Protein AF-A0A2F0AGG3-F1 (afdb_monomer_lite)

Structure (mmCIF, N/CA/C/O backbone):
data_AF-A0A2F0AGG3-F1
#
_entry.id   AF-A0A2F0AGG3-F1
#
loop_
_atom_site.group_PDB
_atom_site.id
_atom_site.type_symbol
_atom_site.label_atom_id
_atom_site.label_alt_id
_atom_site.label_comp_id
_atom_site.label_asym_id
_atom_site.label_entity_id
_atom_site.label_seq_id
_atom_site.pdbx_PDB_ins_code
_atom_site.Cartn_x
_atom_site.Cartn_y
_atom_site.Cartn_z
_atom_site.occupancy
_atom_site.B_iso_or_equiv
_atom_site.auth_seq_id
_atom_site.auth_comp_id
_atom_site.auth_asym_id
_atom_site.auth_atom_id
_atom_site.pdbx_PDB_model_num
ATOM 1 N N . MET A 1 1 ? -37.940 9.339 36.038 1.00 50.28 1 MET A N 1
ATOM 2 C CA . MET A 1 1 ? -37.024 9.332 34.874 1.00 50.28 1 MET A CA 1
ATOM 3 C C . MET A 1 1 ? -36.064 8.173 35.070 1.00 50.28 1 MET A C 1
ATOM 5 O O . MET A 1 1 ? -35.440 8.120 36.120 1.00 50.28 1 MET A O 1
ATOM 9 N N . ASN A 1 2 ? -36.030 7.207 34.152 1.00 75.31 2 ASN A N 1
ATOM 10 C CA . ASN A 1 2 ? -35.303 5.951 34.353 1.00 75.31 2 ASN A CA 1
ATOM 11 C C . ASN A 1 2 ? -33.851 6.101 33.864 1.00 75.31 2 ASN A C 1
ATOM 13 O O . ASN A 1 2 ? -33.580 6.015 32.667 1.00 75.31 2 ASN A O 1
ATOM 17 N N . LEU A 1 3 ? -32.937 6.411 34.787 1.00 82.06 3 LEU A N 1
ATOM 18 C CA . LEU A 1 3 ? -31.523 6.695 34.498 1.00 82.06 3 LEU A CA 1
ATOM 19 C C . LEU A 1 3 ? -30.804 5.509 33.835 1.00 82.06 3 LEU A C 1
ATOM 21 O O . LEU A 1 3 ? -30.007 5.713 32.919 1.00 82.06 3 LEU A O 1
ATOM 25 N N . ASP A 1 4 ? -31.156 4.280 34.215 1.00 84.31 4 ASP A N 1
ATOM 26 C CA . ASP A 1 4 ? -30.568 3.059 33.650 1.00 84.31 4 ASP A CA 1
ATOM 27 C C . ASP A 1 4 ? -30.939 2.849 32.179 1.00 84.31 4 ASP A C 1
ATOM 29 O O . ASP A 1 4 ? -30.127 2.398 31.367 1.00 84.31 4 ASP A O 1
ATOM 33 N N . GLU A 1 5 ? -32.164 3.213 31.801 1.00 83.62 5 GLU A N 1
ATOM 34 C CA . GLU A 1 5 ? -32.623 3.112 30.416 1.00 83.62 5 GLU A CA 1
ATOM 35 C C . GLU A 1 5 ? -31.937 4.159 29.526 1.00 83.62 5 GLU A C 1
ATOM 37 O O . GLU A 1 5 ? -31.621 3.889 28.364 1.00 83.62 5 GLU A O 1
ATOM 42 N N . LEU A 1 6 ? -31.652 5.337 30.091 1.00 82.75 6 LEU A N 1
ATOM 43 C CA . LEU A 1 6 ? -30.911 6.400 29.420 1.00 82.75 6 LEU A CA 1
ATOM 44 C C . LEU A 1 6 ? -29.444 6.001 29.199 1.00 82.75 6 LEU A C 1
ATOM 46 O O . LEU A 1 6 ? -28.935 6.152 28.091 1.00 82.75 6 LEU A O 1
ATOM 50 N N . SER A 1 7 ? -28.798 5.418 30.214 1.00 84.25 7 SER A N 1
ATOM 51 C CA . SER A 1 7 ? -27.426 4.903 30.115 1.00 84.25 7 SER A CA 1
ATOM 52 C C . SER A 1 7 ? -27.308 3.793 29.066 1.00 84.25 7 SER A C 1
ATOM 54 O O . SER A 1 7 ? -26.418 3.831 28.216 1.00 84.25 7 SER A O 1
ATOM 56 N N . ARG A 1 8 ? -28.263 2.851 29.033 1.00 86.88 8 ARG A N 1
ATOM 57 C CA . ARG A 1 8 ? -28.302 1.803 28.001 1.00 86.88 8 ARG A CA 1
ATOM 58 C C . ARG A 1 8 ? -28.442 2.363 26.590 1.00 86.88 8 ARG A C 1
ATOM 60 O O . ARG A 1 8 ? -27.756 1.885 25.691 1.00 86.88 8 ARG A O 1
ATOM 67 N N . LYS A 1 9 ? -29.324 3.347 26.380 1.00 86.62 9 LYS A N 1
ATOM 68 C CA . LYS A 1 9 ? -29.498 3.986 25.065 1.00 86.62 9 LYS A CA 1
ATOM 69 C C . LYS A 1 9 ? -28.237 4.737 24.644 1.00 86.62 9 LYS A C 1
ATOM 71 O O . LYS A 1 9 ? -27.833 4.602 23.495 1.00 86.62 9 LYS A O 1
ATOM 76 N N . LEU A 1 10 ? -27.593 5.450 25.569 1.00 85.31 10 LEU A N 1
ATOM 77 C CA . LEU A 1 10 ? -26.356 6.178 25.295 1.00 85.31 10 LEU A CA 1
ATOM 78 C C . LEU A 1 10 ? -25.214 5.234 24.895 1.00 85.31 10 LEU A C 1
ATOM 80 O O . LEU A 1 10 ? -24.591 5.453 23.864 1.00 85.31 10 LEU A O 1
ATOM 84 N N . ASN A 1 11 ? -25.009 4.143 25.637 1.00 85.44 11 ASN A N 1
ATOM 85 C CA . ASN A 1 11 ? -23.980 3.150 25.309 1.00 85.44 11 ASN A CA 1
ATOM 86 C C . ASN A 1 11 ? -24.236 2.489 23.950 1.00 85.44 11 ASN A C 1
ATOM 88 O O . ASN A 1 11 ? -23.313 2.281 23.175 1.00 85.44 11 ASN A O 1
ATOM 92 N N . LYS A 1 12 ? -25.502 2.216 23.617 1.00 86.94 12 LYS A N 1
ATOM 93 C CA . LYS A 1 12 ? -25.864 1.627 22.322 1.00 86.94 12 LYS A CA 1
ATOM 94 C C . LYS A 1 12 ? -25.587 2.576 21.150 1.00 86.94 12 LYS A C 1
ATOM 96 O O . LYS A 1 12 ? -25.218 2.122 20.072 1.00 86.94 12 LYS A O 1
ATOM 101 N N . VAL A 1 13 ? -25.779 3.880 21.358 1.00 82.19 13 VAL A N 1
ATOM 102 C CA . VAL A 1 13 ? -25.430 4.917 20.376 1.00 82.19 13 VAL A CA 1
ATOM 103 C C . VAL A 1 13 ? -23.912 5.051 20.254 1.00 82.19 13 VAL A C 1
ATOM 105 O O . VAL A 1 13 ? -23.417 5.107 19.134 1.00 82.19 13 VAL A O 1
ATOM 108 N N . ASP A 1 14 ? -23.179 5.032 21.369 1.00 80.69 14 ASP A N 1
ATOM 109 C CA . ASP A 1 14 ? -21.710 5.095 21.387 1.00 80.69 14 ASP A CA 1
ATOM 110 C C . ASP A 1 14 ? -21.075 3.895 20.660 1.00 80.69 14 ASP A C 1
ATOM 11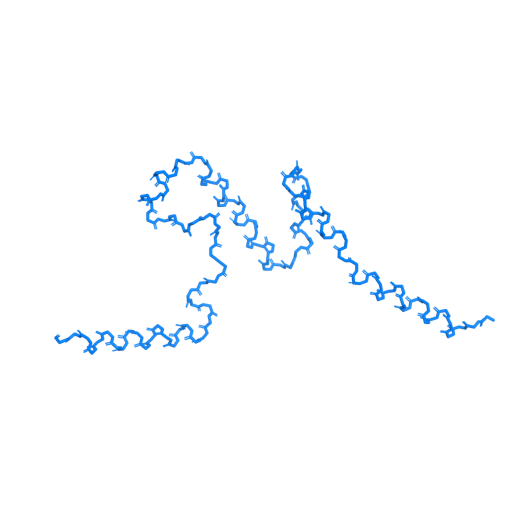2 O O . ASP A 1 14 ? -20.211 4.067 19.800 1.00 80.69 14 ASP A O 1
ATOM 116 N N . ASP A 1 15 ? -21.579 2.683 20.908 1.00 79.69 15 ASP A N 1
ATOM 117 C CA . ASP A 1 15 ? -21.146 1.465 20.212 1.00 79.69 15 ASP A CA 1
ATOM 118 C C . ASP A 1 15 ? -21.495 1.493 18.718 1.00 79.69 15 ASP A C 1
ATOM 120 O O . ASP A 1 15 ? -20.723 1.011 17.885 1.00 79.69 15 ASP A O 1
ATOM 124 N N . SER A 1 16 ? -22.645 2.068 18.353 1.00 75.44 16 SER A N 1
ATOM 125 C CA . SER A 1 16 ? -23.026 2.238 16.949 1.00 75.44 16 SER A CA 1
ATOM 126 C C . SER A 1 16 ? -22.124 3.245 16.238 1.00 75.44 16 SER A C 1
ATOM 128 O O . SER A 1 16 ? -21.766 3.011 15.089 1.00 75.44 16 SER A O 1
ATOM 130 N N . LEU A 1 17 ? -21.741 4.337 16.908 1.00 71.62 17 LEU A N 1
ATOM 131 C CA . LEU A 1 17 ? -20.860 5.361 16.345 1.00 71.62 17 LEU A CA 1
ATOM 132 C C . LEU A 1 17 ? -19.430 4.843 16.171 1.00 71.62 17 LEU A C 1
ATOM 134 O O . LEU A 1 17 ? -18.815 5.064 15.134 1.00 71.62 17 LEU A O 1
ATOM 138 N N . LYS A 1 18 ? -18.905 4.117 17.164 1.00 70.69 18 LYS A N 1
ATOM 139 C CA . LYS A 1 18 ? -17.553 3.535 17.110 1.00 70.69 18 LYS A CA 1
ATOM 140 C C . LYS A 1 18 ? -17.383 2.514 15.989 1.00 70.69 18 LYS A C 1
ATOM 142 O O . LYS A 1 18 ? -16.275 2.337 15.492 1.00 70.69 18 LYS A O 1
ATOM 147 N N . ASN A 1 19 ? -18.461 1.834 15.607 1.00 68.44 19 ASN A N 1
ATOM 148 C CA . ASN A 1 19 ? -18.441 0.835 14.543 1.00 68.44 19 ASN A CA 1
ATOM 149 C C . ASN A 1 19 ? -18.827 1.396 13.167 1.00 68.44 19 ASN A C 1
ATOM 151 O O . ASN A 1 19 ? -18.779 0.655 12.181 1.00 68.44 19 ASN A O 1
ATOM 155 N N . ASP A 1 20 ? -19.202 2.674 13.074 1.00 69.38 20 ASP A N 1
ATOM 156 C CA . ASP A 1 20 ? -19.619 3.265 11.811 1.00 69.38 20 ASP A CA 1
ATOM 157 C C . ASP A 1 20 ? -18.409 3.611 10.930 1.00 69.38 20 ASP A C 1
ATOM 159 O O . ASP A 1 20 ? -17.792 4.669 11.032 1.00 69.38 20 ASP A O 1
ATOM 163 N N . LYS A 1 21 ? -18.075 2.686 10.026 1.00 72.81 21 LYS A N 1
ATOM 164 C CA . LYS A 1 21 ? -17.037 2.860 8.996 1.00 72.81 21 LYS A CA 1
ATOM 165 C C . LYS A 1 21 ? -17.559 3.516 7.715 1.00 72.81 21 LYS A C 1
ATOM 167 O O . LYS A 1 21 ? -16.857 3.525 6.703 1.00 72.81 21 LYS A O 1
ATOM 172 N N . SER A 1 22 ? -18.795 4.019 7.712 1.00 73.19 22 SER A N 1
ATOM 173 C CA . SER A 1 22 ? -19.402 4.635 6.527 1.00 73.19 22 SER A CA 1
ATOM 174 C C . SER A 1 22 ? -18.571 5.820 6.028 1.00 73.19 22 SER A C 1
ATOM 176 O O . SER A 1 22 ? -18.297 5.932 4.834 1.00 73.19 22 SER A O 1
ATOM 178 N N . TYR A 1 23 ? -18.061 6.639 6.952 1.00 71.56 23 TYR A N 1
ATOM 179 C CA . TYR A 1 23 ? -17.213 7.785 6.628 1.00 71.56 23 TYR A CA 1
ATOM 180 C C . TYR A 1 23 ? -15.881 7.378 5.977 1.00 71.56 23 TYR A C 1
ATOM 182 O O . TYR A 1 23 ? -15.510 7.925 4.941 1.00 71.56 23 TYR A O 1
ATOM 190 N N . GLU A 1 24 ? -15.197 6.366 6.520 1.00 73.94 24 GLU A N 1
ATOM 191 C CA . GLU A 1 24 ? -13.933 5.861 5.963 1.00 73.94 24 GLU A CA 1
ATOM 192 C C . GLU A 1 24 ? -14.113 5.332 4.533 1.00 73.94 24 GLU A C 1
ATOM 194 O O . GLU A 1 24 ? -13.315 5.654 3.655 1.00 73.94 24 GLU A O 1
ATOM 199 N N . LYS A 1 25 ? -15.204 4.598 4.269 1.00 76.06 25 LYS A N 1
ATOM 200 C CA . LYS A 1 25 ? -15.536 4.109 2.920 1.00 76.06 25 LYS A CA 1
ATOM 201 C C . LYS A 1 25 ? -15.822 5.235 1.935 1.00 76.06 25 LYS A C 1
ATOM 203 O O . LYS A 1 25 ? -15.462 5.137 0.764 1.00 76.06 25 LYS A O 1
ATOM 208 N N . ILE A 1 26 ? -16.509 6.287 2.372 1.00 74.62 26 ILE A N 1
ATOM 209 C CA . ILE A 1 26 ? -16.801 7.437 1.511 1.00 74.62 26 ILE A CA 1
ATOM 210 C C . ILE A 1 26 ? -15.494 8.129 1.125 1.00 74.62 26 ILE A C 1
ATOM 212 O O . ILE A 1 26 ? -15.259 8.376 -0.057 1.00 74.62 26 ILE A O 1
ATOM 216 N N . ILE A 1 27 ? -14.612 8.370 2.096 1.00 78.38 27 ILE A N 1
ATOM 217 C CA . ILE A 1 27 ? -13.314 8.991 1.832 1.00 78.38 27 ILE A CA 1
ATOM 218 C C . ILE A 1 27 ? -12.437 8.106 0.934 1.00 78.38 27 ILE A C 1
ATOM 220 O O . ILE A 1 27 ? -11.789 8.615 0.021 1.00 78.38 27 ILE A O 1
ATOM 224 N N . GLU A 1 28 ? -12.444 6.787 1.137 1.00 77.06 28 GLU A N 1
ATOM 225 C CA . GLU A 1 28 ? -11.687 5.846 0.307 1.00 77.06 28 GLU A CA 1
ATOM 226 C C . GLU A 1 28 ? -12.089 5.909 -1.171 1.00 77.06 28 GLU A C 1
ATOM 228 O O . GLU A 1 28 ? -11.214 5.915 -2.033 1.00 77.06 28 GLU A O 1
ATOM 233 N N . ASN A 1 29 ? -13.386 6.014 -1.466 1.00 76.94 29 ASN A N 1
ATOM 234 C CA . ASN A 1 29 ? -13.876 6.134 -2.841 1.00 76.94 29 ASN A CA 1
ATOM 235 C C . ASN A 1 29 ? -13.611 7.521 -3.443 1.00 76.94 29 ASN A C 1
ATOM 237 O O . ASN A 1 29 ? -13.420 7.656 -4.647 1.00 76.94 29 ASN A O 1
ATOM 241 N N . LEU A 1 30 ? -13.604 8.568 -2.616 1.00 76.88 30 LEU A N 1
ATOM 242 C CA . LEU A 1 30 ? -13.462 9.950 -3.076 1.00 76.88 30 LEU A CA 1
ATOM 243 C C . LEU A 1 30 ? -12.002 10.411 -3.219 1.00 76.88 30 LEU A C 1
ATOM 245 O O . LEU A 1 30 ? -11.746 11.408 -3.898 1.00 76.88 30 LEU A O 1
ATOM 249 N N . LYS A 1 31 ? -11.035 9.688 -2.636 1.00 77.44 31 LYS A N 1
ATOM 250 C CA . LYS A 1 31 ? -9.600 10.042 -2.674 1.00 77.44 31 LYS A CA 1
ATOM 251 C C . LYS A 1 31 ? -9.022 10.136 -4.092 1.00 77.44 31 LYS A C 1
ATOM 253 O O . LYS A 1 31 ? -8.017 10.814 -4.296 1.00 77.44 31 LYS A O 1
ATOM 258 N N . GLU A 1 32 ? -9.615 9.437 -5.057 1.00 72.38 32 GLU A N 1
ATOM 259 C CA . GLU A 1 32 ? -9.161 9.431 -6.454 1.00 72.38 32 GLU A CA 1
ATOM 260 C C . GLU A 1 32 ? -9.682 10.637 -7.246 1.00 72.38 32 GLU A C 1
ATOM 262 O O . GLU A 1 32 ? -9.052 11.047 -8.218 1.00 72.38 32 GLU A O 1
ATOM 267 N N . TYR A 1 33 ? -10.779 11.251 -6.793 1.00 75.12 33 TYR A N 1
ATOM 268 C CA . TYR A 1 33 ? -11.461 12.333 -7.505 1.00 75.12 33 TYR A CA 1
ATOM 269 C C . TYR A 1 33 ? -11.053 13.734 -7.031 1.00 75.12 33 TYR A C 1
ATOM 271 O O . TYR A 1 33 ? -11.028 14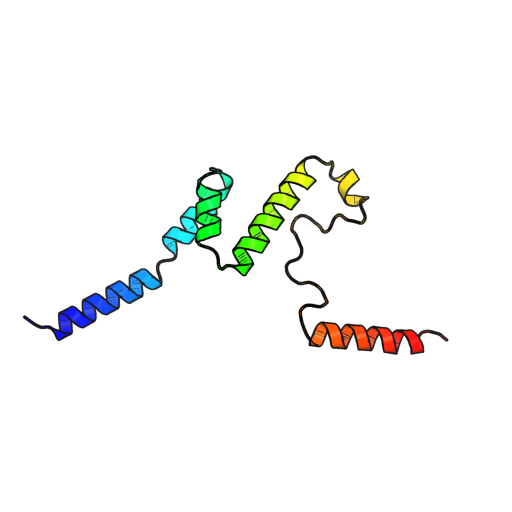.656 -7.845 1.00 75.12 33 TYR A O 1
ATOM 279 N N . ASP A 1 34 ? -10.716 13.915 -5.745 1.00 75.88 34 ASP A N 1
ATOM 280 C CA . ASP A 1 34 ? -10.328 15.223 -5.194 1.00 75.88 34 ASP A CA 1
ATOM 281 C C . ASP A 1 34 ? -9.004 15.159 -4.391 1.00 75.88 34 ASP A C 1
ATOM 283 O O . ASP A 1 34 ? -8.920 14.471 -3.365 1.00 75.88 34 ASP A O 1
ATOM 287 N N . PRO A 1 35 ? -7.966 15.930 -4.784 1.00 71.50 35 PRO A N 1
ATOM 288 C CA . PRO A 1 35 ? -6.710 16.048 -4.040 1.00 71.50 35 PRO A CA 1
ATOM 289 C C . PRO A 1 35 ? -6.867 16.493 -2.578 1.00 71.50 35 PRO A C 1
ATOM 291 O O . PRO A 1 35 ? -6.012 16.179 -1.749 1.00 71.50 35 PRO A O 1
ATOM 294 N N . ARG A 1 36 ? -7.929 17.234 -2.243 1.00 75.25 36 ARG A N 1
ATOM 295 C CA . ARG A 1 36 ? -8.210 17.706 -0.876 1.00 75.25 36 ARG A CA 1
ATOM 296 C C . ARG A 1 36 ? -8.626 16.552 0.030 1.00 75.25 36 ARG A C 1
ATOM 298 O O . ARG A 1 36 ? -8.197 16.491 1.180 1.00 75.25 36 ARG A O 1
ATOM 305 N N . ILE A 1 37 ? -9.367 15.597 -0.527 1.00 79.00 37 ILE A N 1
ATOM 306 C CA . ILE A 1 37 ? -9.865 14.413 0.176 1.00 79.00 37 ILE A CA 1
ATOM 307 C C . ILE A 1 37 ? -8.733 13.412 0.438 1.00 79.00 37 ILE A C 1
ATOM 309 O O . ILE A 1 37 ? -8.759 12.717 1.451 1.00 79.00 37 ILE A O 1
ATOM 313 N N . LYS A 1 38 ? -7.667 13.398 -0.378 1.00 77.44 38 LYS A N 1
ATOM 314 C CA . LYS A 1 38 ? -6.474 12.575 -0.097 1.00 77.44 38 LYS A CA 1
ATOM 315 C C . LYS A 1 38 ? -5.849 12.873 1.265 1.00 77.44 38 LYS A C 1
ATOM 317 O O . LYS A 1 38 ? -5.435 11.951 1.960 1.00 77.44 38 LYS A O 1
ATOM 322 N N . ASN A 1 39 ? -5.789 14.141 1.670 1.00 78.81 39 ASN A N 1
ATOM 323 C CA . ASN A 1 39 ? -5.236 14.491 2.978 1.00 78.81 39 ASN A CA 1
ATOM 324 C C . ASN A 1 39 ? -6.133 14.018 4.126 1.00 78.81 39 ASN A C 1
ATOM 326 O O . ASN A 1 39 ? -5.622 13.541 5.138 1.00 78.81 39 ASN A O 1
ATOM 330 N N . GLU A 1 40 ? -7.452 14.100 3.962 1.00 80.31 40 GLU A N 1
ATOM 331 C CA . GLU A 1 40 ? -8.405 13.563 4.937 1.00 80.31 40 GLU A CA 1
ATOM 332 C C . GLU A 1 40 ? -8.333 12.035 5.017 1.00 80.31 40 GLU A C 1
ATOM 334 O O . GLU A 1 40 ? -8.289 11.488 6.118 1.00 80.31 40 GLU A O 1
ATOM 339 N N . TYR A 1 41 ? -8.186 11.359 3.876 1.00 81.06 41 TYR A N 1
ATOM 340 C CA . TYR A 1 41 ? -7.951 9.917 3.793 1.00 81.06 41 TYR A CA 1
ATOM 341 C C . TYR A 1 41 ? -6.671 9.499 4.525 1.00 81.06 41 TYR A C 1
ATOM 343 O O . TYR A 1 41 ? -6.660 8.564 5.320 1.00 81.06 41 TYR A O 1
ATOM 351 N N . TYR A 1 42 ? -5.570 10.223 4.324 1.00 80.38 42 TYR A N 1
ATOM 352 C CA . TYR A 1 42 ? -4.339 9.962 5.067 1.00 80.38 42 TYR A CA 1
ATOM 353 C C . TYR A 1 42 ? -4.537 10.129 6.571 1.00 80.38 42 TYR A C 1
ATOM 355 O O . TYR A 1 42 ? -3.994 9.351 7.354 1.00 80.38 42 TYR A O 1
ATOM 363 N N . ASN A 1 43 ? -5.325 11.119 6.983 1.00 81.88 43 ASN A N 1
ATOM 364 C CA . ASN A 1 43 ? -5.584 11.382 8.390 1.00 81.88 43 ASN A CA 1
ATOM 365 C C . ASN A 1 43 ? -6.486 10.332 9.051 1.00 81.88 43 ASN A C 1
ATOM 367 O O . ASN A 1 43 ? -6.315 10.105 10.250 1.00 81.88 43 ASN A O 1
ATOM 371 N N . SER A 1 44 ? -7.373 9.667 8.302 1.00 81.88 44 SER A N 1
ATOM 372 C CA . SER A 1 44 ? -8.186 8.556 8.819 1.00 81.88 44 SER A CA 1
ATOM 373 C C . SER A 1 44 ? -7.391 7.257 8.990 1.00 81.88 44 SER A C 1
ATOM 375 O O . SER A 1 44 ? -7.778 6.392 9.770 1.00 81.88 44 SER A O 1
ATOM 377 N N . LEU A 1 45 ? -6.256 7.108 8.301 1.00 81.94 45 LEU A N 1
ATOM 378 C CA . LEU A 1 45 ? -5.414 5.915 8.391 1.00 81.94 45 LEU A CA 1
ATOM 379 C C . LEU A 1 45 ? -4.528 5.898 9.647 1.00 81.94 45 LEU A C 1
ATOM 381 O O . LEU A 1 45 ? -4.078 6.937 10.156 1.00 81.94 45 LEU A O 1
ATOM 385 N N . LYS A 1 46 ? -4.201 4.674 10.090 1.00 85.19 46 LYS A N 1
ATOM 386 C CA . LYS A 1 46 ? -3.172 4.410 11.110 1.00 85.19 46 LYS A CA 1
ATOM 387 C C . LYS A 1 46 ? -1.824 5.020 10.688 1.00 85.19 46 LYS A C 1
ATOM 389 O O . LYS A 1 46 ? -1.557 5.082 9.491 1.00 85.19 46 LYS A O 1
ATOM 394 N N . PRO A 1 47 ? -0.948 5.415 11.632 1.00 82.38 47 PRO A N 1
ATOM 395 C CA . PRO A 1 47 ? 0.315 6.084 11.307 1.00 82.38 47 PRO A CA 1
ATOM 396 C C . PRO A 1 47 ? 1.193 5.334 10.293 1.00 82.38 47 PRO A C 1
ATOM 398 O O . PRO A 1 47 ? 1.638 5.939 9.324 1.00 82.38 47 PRO A O 1
ATOM 401 N N . SER A 1 48 ? 1.375 4.020 10.459 1.00 81.25 48 SER A N 1
ATOM 402 C CA . SER A 1 48 ? 2.171 3.198 9.534 1.00 81.25 48 SER A CA 1
ATOM 403 C C . SER A 1 48 ? 1.556 3.123 8.133 1.00 81.25 48 SER A C 1
ATOM 405 O O . SER A 1 48 ? 2.236 3.326 7.132 1.00 81.25 48 SER A O 1
ATOM 407 N N . GLU A 1 49 ? 0.245 2.891 8.064 1.00 82.56 49 GLU A N 1
ATOM 408 C CA . GLU A 1 49 ? -0.495 2.788 6.803 1.00 82.56 49 GLU A CA 1
ATOM 409 C C . GLU A 1 49 ? -0.522 4.127 6.057 1.00 82.56 49 GLU A C 1
ATOM 411 O O . GLU A 1 49 ? -0.394 4.183 4.837 1.00 82.56 49 GLU A O 1
ATOM 416 N N . ARG A 1 50 ? -0.623 5.231 6.801 1.00 85.38 50 ARG A N 1
ATOM 417 C CA . ARG A 1 50 ? -0.554 6.594 6.272 1.00 85.38 50 ARG A CA 1
ATOM 418 C C . ARG A 1 50 ? 0.780 6.870 5.590 1.00 85.38 50 ARG A C 1
ATOM 420 O O . ARG A 1 50 ? 0.795 7.447 4.504 1.00 85.38 50 ARG A O 1
ATOM 427 N N . GLU A 1 51 ? 1.889 6.522 6.236 1.00 85.12 51 GLU A N 1
ATOM 428 C CA . GLU A 1 51 ? 3.224 6.732 5.671 1.00 85.12 51 GLU A CA 1
ATOM 429 C C . GLU A 1 51 ? 3.453 5.870 4.435 1.00 85.12 51 GLU A C 1
ATOM 431 O O . GLU A 1 51 ? 3.892 6.396 3.408 1.00 85.12 51 GLU A O 1
ATOM 436 N N . TYR A 1 52 ? 3.077 4.588 4.500 1.00 87.12 52 TYR A N 1
ATOM 437 C CA . TYR A 1 52 ? 3.122 3.695 3.346 1.00 87.12 52 TYR A CA 1
ATOM 438 C C . TYR A 1 52 ? 2.345 4.287 2.169 1.00 87.12 52 TYR A C 1
ATOM 440 O O . TYR A 1 52 ? 2.886 4.433 1.074 1.00 87.12 52 TYR A O 1
ATOM 448 N N . GLN A 1 53 ? 1.098 4.699 2.400 1.00 87.38 53 GLN A N 1
ATOM 449 C CA . GLN A 1 53 ? 0.239 5.156 1.320 1.00 87.38 53 GLN A CA 1
ATOM 450 C C . GLN A 1 53 ? 0.738 6.457 0.684 1.00 87.38 53 GLN A C 1
ATOM 452 O O . GLN A 1 53 ? 0.694 6.592 -0.535 1.00 87.38 53 GLN A O 1
ATOM 457 N N . LYS A 1 54 ? 1.284 7.388 1.477 1.00 87.62 54 LYS A N 1
ATOM 458 C CA . LYS A 1 54 ? 1.923 8.603 0.945 1.00 87.62 54 LYS A CA 1
ATOM 459 C C . LYS A 1 54 ? 3.098 8.272 0.026 1.00 87.62 54 LYS A C 1
ATOM 461 O O . LYS A 1 54 ? 3.189 8.825 -1.066 1.00 87.62 54 LYS A O 1
ATOM 466 N N . ARG A 1 55 ? 3.977 7.366 0.464 1.00 86.69 55 ARG A N 1
ATOM 467 C CA . ARG A 1 55 ? 5.151 6.928 -0.307 1.00 86.69 55 ARG A CA 1
ATOM 468 C C . ARG A 1 55 ? 4.746 6.164 -1.565 1.00 86.69 55 ARG A C 1
ATOM 470 O O . ARG A 1 55 ? 5.367 6.344 -2.606 1.00 86.69 55 ARG A O 1
ATOM 477 N N . ASN A 1 56 ? 3.698 5.349 -1.484 1.00 89.00 56 ASN A N 1
ATOM 478 C CA . ASN A 1 56 ? 3.175 4.591 -2.617 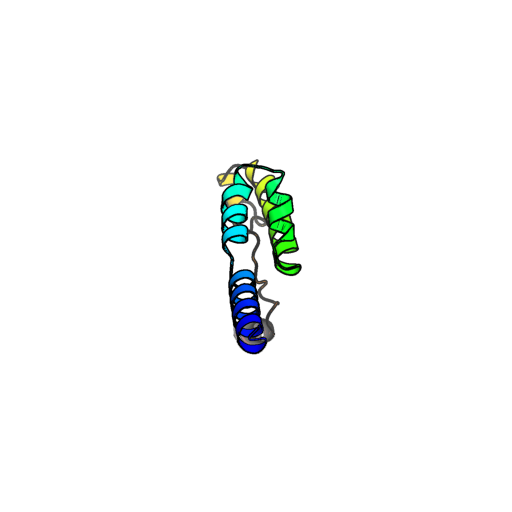1.00 89.00 56 ASN A CA 1
ATOM 479 C C . ASN A 1 56 ? 2.555 5.511 -3.677 1.00 89.00 56 ASN A C 1
ATOM 481 O O . ASN A 1 56 ? 2.829 5.361 -4.863 1.00 89.00 56 ASN A O 1
ATOM 485 N N . ASP A 1 57 ? 1.773 6.506 -3.260 1.00 88.06 57 ASP A N 1
ATOM 486 C CA . ASP A 1 57 ? 1.200 7.507 -4.164 1.00 88.06 57 ASP A CA 1
ATOM 487 C C . ASP A 1 57 ? 2.291 8.361 -4.841 1.00 88.06 57 ASP A C 1
ATOM 489 O O . ASP A 1 57 ? 2.181 8.691 -6.024 1.00 88.06 57 ASP A O 1
ATOM 493 N N . GLU A 1 58 ? 3.359 8.704 -4.113 1.00 88.31 58 GLU A N 1
ATOM 494 C CA . GLU A 1 58 ? 4.531 9.395 -4.665 1.00 88.31 58 GLU A CA 1
ATOM 495 C C . GLU A 1 58 ? 5.270 8.524 -5.689 1.00 88.31 58 GLU A C 1
ATOM 497 O O . GLU A 1 58 ? 5.554 8.981 -6.795 1.00 88.31 58 GLU A O 1
ATOM 502 N N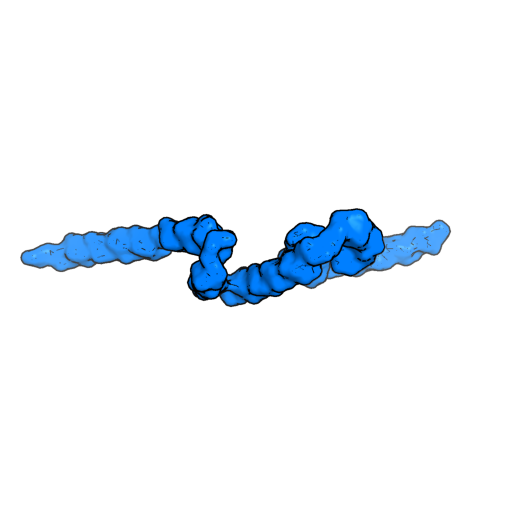 . TYR A 1 59 ? 5.505 7.253 -5.361 1.00 88.19 59 TYR A N 1
ATOM 503 C CA . TYR A 1 59 ? 6.099 6.279 -6.273 1.00 88.19 59 TYR A CA 1
ATOM 504 C C . TYR A 1 59 ? 5.289 6.134 -7.567 1.00 88.19 59 TYR A C 1
ATOM 506 O O . TYR A 1 59 ? 5.846 6.262 -8.656 1.00 88.19 59 TYR A O 1
ATOM 514 N N . LYS A 1 60 ? 3.968 5.947 -7.459 1.00 87.75 60 LYS A N 1
ATOM 515 C CA . LYS A 1 60 ? 3.078 5.835 -8.622 1.00 87.75 60 LYS A CA 1
ATOM 516 C C . LYS A 1 60 ? 3.166 7.067 -9.520 1.00 87.75 60 LYS A C 1
ATOM 518 O O . LYS A 1 60 ? 3.315 6.912 -10.725 1.00 87.75 60 LYS A O 1
ATOM 523 N N . ARG A 1 61 ? 3.173 8.276 -8.944 1.00 87.81 61 ARG A N 1
ATOM 524 C CA . ARG A 1 61 ? 3.354 9.526 -9.707 1.00 87.81 61 ARG A CA 1
ATOM 525 C C . ARG A 1 61 ? 4.683 9.598 -10.451 1.00 87.81 61 ARG A C 1
ATOM 527 O O . ARG A 1 61 ? 4.726 10.129 -11.555 1.00 87.81 61 ARG A O 1
ATOM 534 N N . LEU A 1 62 ? 5.767 9.119 -9.843 1.00 85.81 62 LEU A N 1
ATOM 535 C CA . LEU A 1 62 ? 7.082 9.110 -10.487 1.00 85.81 62 LEU A CA 1
ATOM 536 C C . LEU A 1 62 ? 7.112 8.134 -11.665 1.00 85.81 62 LEU A C 1
ATOM 538 O O . LEU A 1 62 ? 7.681 8.444 -12.706 1.00 85.81 62 LEU A O 1
ATOM 542 N N . VAL A 1 63 ? 6.486 6.970 -11.501 1.00 86.81 63 VAL A N 1
ATOM 543 C CA . VAL A 1 63 ? 6.487 5.884 -12.485 1.00 86.81 63 VAL A CA 1
ATOM 544 C C . VAL A 1 63 ? 5.517 6.132 -13.646 1.00 86.81 63 VAL A C 1
ATOM 546 O O . VAL A 1 63 ? 5.806 5.729 -14.768 1.00 86.81 63 VAL A O 1
ATOM 549 N N . GLU A 1 64 ? 4.407 6.837 -13.409 1.00 86.75 64 GLU A N 1
ATOM 550 C CA . GLU A 1 64 ? 3.355 7.127 -14.400 1.00 86.75 64 GLU A CA 1
ATOM 551 C C . GLU A 1 64 ? 3.873 7.847 -15.661 1.00 86.75 64 GLU A C 1
ATOM 553 O O . GLU A 1 64 ? 3.301 7.708 -16.739 1.00 86.75 64 GLU A O 1
ATOM 558 N N . GLY A 1 65 ? 4.984 8.582 -15.552 1.00 85.88 65 GLY A N 1
ATOM 559 C CA . GLY A 1 65 ? 5.613 9.270 -16.684 1.00 85.88 65 GLY A CA 1
ATOM 560 C C . GLY A 1 65 ? 6.415 8.371 -17.635 1.00 85.88 65 GLY A C 1
ATOM 561 O O . GLY A 1 65 ? 6.866 8.851 -18.676 1.00 85.88 65 GLY A O 1
ATOM 562 N N . PHE A 1 66 ? 6.623 7.097 -17.300 1.00 86.56 66 PHE A N 1
ATOM 563 C CA . PHE A 1 66 ? 7.453 6.178 -18.077 1.00 86.56 66 PHE A CA 1
ATOM 564 C C . PHE A 1 66 ? 6.614 5.165 -18.859 1.00 86.56 66 PHE A C 1
ATOM 566 O O . PHE A 1 66 ? 5.513 4.787 -18.465 1.00 86.56 66 PHE A O 1
ATOM 573 N N . SER A 1 67 ? 7.141 4.702 -19.995 1.00 87.81 67 SER A N 1
ATOM 574 C CA . SER A 1 67 ? 6.487 3.648 -20.772 1.00 87.81 67 SER A CA 1
ATOM 575 C C . SER A 1 67 ? 6.623 2.294 -20.077 1.00 87.81 67 SER A C 1
ATOM 577 O O . SER A 1 67 ? 7.648 2.010 -19.458 1.00 87.81 67 SER A O 1
ATOM 579 N N . GLN A 1 68 ? 5.626 1.421 -20.246 1.00 84.62 68 GLN A N 1
ATOM 580 C CA . GLN A 1 68 ? 5.660 0.070 -19.673 1.00 84.62 68 GLN A CA 1
ATOM 581 C C . GLN A 1 68 ? 6.924 -0.697 -20.082 1.00 84.62 68 GLN A C 1
ATOM 583 O O . GLN A 1 68 ? 7.583 -1.288 -19.239 1.00 84.62 68 GLN A O 1
ATOM 588 N N . ALA A 1 69 ? 7.321 -0.596 -21.354 1.00 85.12 69 ALA A N 1
ATOM 589 C CA . ALA A 1 69 ? 8.536 -1.236 -21.844 1.00 85.12 69 ALA A CA 1
ATOM 590 C C . ALA A 1 69 ? 9.790 -0.764 -21.089 1.00 85.12 69 ALA A C 1
ATOM 592 O O . ALA A 1 69 ? 10.652 -1.575 -20.783 1.00 85.12 69 ALA A O 1
ATOM 593 N N . TYR A 1 70 ? 9.896 0.529 -20.759 1.00 85.69 70 TYR A N 1
ATOM 594 C CA . TYR A 1 70 ? 11.019 1.036 -19.966 1.00 85.69 70 TYR A CA 1
ATOM 595 C C . TYR A 1 70 ? 10.998 0.485 -18.537 1.00 85.69 70 TYR A C 1
ATOM 597 O O . TYR A 1 70 ? 12.043 0.108 -18.014 1.00 85.69 70 TYR A O 1
ATOM 605 N N . LEU A 1 71 ? 9.814 0.406 -17.925 1.00 86.56 71 LEU A N 1
ATOM 606 C CA . LEU A 1 71 ? 9.646 -0.138 -16.579 1.00 86.56 71 LEU A CA 1
ATOM 607 C C . LEU A 1 71 ? 10.016 -1.621 -16.508 1.00 86.56 71 LEU A C 1
ATOM 609 O O . LEU A 1 71 ? 10.699 -2.017 -15.571 1.00 86.56 71 LEU A O 1
ATOM 613 N N . ASP A 1 72 ? 9.659 -2.407 -17.525 1.00 82.94 72 ASP A N 1
ATOM 614 C CA . ASP A 1 72 ? 9.975 -3.839 -17.594 1.00 82.94 72 ASP A CA 1
ATOM 615 C C . ASP A 1 72 ? 11.490 -4.109 -17.710 1.00 82.94 72 ASP A C 1
ATOM 617 O O . ASP A 1 72 ? 11.973 -5.144 -17.253 1.00 82.94 72 ASP A O 1
ATOM 621 N N . PHE A 1 73 ? 12.257 -3.178 -18.293 1.00 84.81 73 PHE A N 1
ATOM 622 C CA . PHE A 1 73 ? 13.723 -3.263 -18.372 1.00 84.81 73 PHE A CA 1
ATOM 623 C C . PHE A 1 73 ? 14.445 -2.639 -17.171 1.00 84.81 73 PHE A C 1
ATOM 625 O O . PHE A 1 73 ? 15.665 -2.768 -17.052 1.00 84.81 73 PHE A O 1
ATOM 632 N N . CYS A 1 74 ? 13.734 -1.937 -16.291 1.00 83.62 74 CYS A N 1
ATOM 633 C CA . CYS A 1 74 ? 14.340 -1.208 -15.190 1.00 83.62 74 CYS A CA 1
ATOM 634 C C . CYS A 1 74 ? 14.486 -2.124 -13.967 1.00 83.62 74 CYS A C 1
ATOM 636 O O . CYS A 1 74 ? 13.498 -2.488 -13.337 1.00 83.62 74 CYS A O 1
ATOM 638 N N . GLU A 1 75 ? 15.721 -2.435 -13.565 1.00 79.00 75 GLU A N 1
ATOM 639 C CA . GLU A 1 75 ? 16.008 -3.312 -12.410 1.00 79.00 75 GLU A CA 1
ATOM 640 C C . GLU A 1 75 ? 15.408 -2.805 -11.086 1.00 79.00 75 GLU A C 1
ATOM 642 O O . GLU A 1 75 ? 15.231 -3.565 -10.138 1.00 79.00 75 GLU A O 1
ATOM 647 N N . TRP A 1 76 ? 15.128 -1.503 -11.000 1.00 78.25 76 TRP A N 1
ATOM 648 C CA . TRP A 1 76 ? 14.633 -0.847 -9.787 1.00 78.25 76 TRP A CA 1
ATOM 649 C C . TRP A 1 76 ? 13.104 -0.706 -9.776 1.00 78.25 76 TRP A C 1
ATOM 651 O O . TRP A 1 76 ? 12.538 -0.167 -8.823 1.00 78.25 76 TRP A O 1
ATOM 661 N N . TYR A 1 77 ? 12.422 -1.163 -10.831 1.00 84.06 77 TYR A N 1
ATOM 662 C CA . TYR A 1 77 ? 10.969 -1.210 -10.869 1.00 84.06 77 TYR A CA 1
ATOM 663 C C . TYR A 1 77 ? 10.472 -2.399 -10.040 1.00 84.06 77 TYR A C 1
ATOM 665 O O . TYR A 1 77 ? 10.732 -3.557 -10.350 1.00 84.06 77 TYR A O 1
ATOM 673 N N . VAL A 1 78 ? 9.752 -2.101 -8.959 1.00 80.06 78 VAL A N 1
ATOM 674 C CA . VAL A 1 78 ? 9.262 -3.098 -7.992 1.00 80.06 78 VAL A CA 1
ATOM 675 C C . VAL A 1 78 ? 7.810 -3.519 -8.234 1.00 80.06 78 VAL A C 1
ATOM 677 O O . VAL A 1 78 ? 7.267 -4.309 -7.462 1.00 80.06 78 VAL A O 1
ATOM 680 N N . GLY A 1 79 ? 7.191 -3.027 -9.312 1.00 83.94 79 GLY A N 1
ATOM 681 C CA . GLY A 1 79 ? 5.808 -3.313 -9.682 1.00 83.94 79 GLY A CA 1
ATOM 682 C C . GLY A 1 79 ? 4.874 -2.106 -9.534 1.00 83.94 79 GLY A C 1
ATOM 683 O O . GLY A 1 79 ? 5.322 -0.982 -9.326 1.00 83.94 79 GLY A O 1
ATOM 684 N N . PRO A 1 80 ? 3.553 -2.305 -9.669 1.00 82.88 80 PRO A N 1
ATOM 685 C CA . PRO A 1 80 ? 2.575 -1.215 -9.649 1.00 82.88 80 PRO A CA 1
ATOM 686 C C . PRO A 1 80 ? 2.389 -0.569 -8.267 1.00 82.88 80 PRO A C 1
ATOM 688 O O . PRO A 1 80 ? 1.919 0.566 -8.184 1.00 82.88 80 PRO A O 1
ATOM 691 N N . GLU A 1 81 ? 2.750 -1.260 -7.185 1.00 84.31 81 GLU A N 1
ATOM 692 C CA . GLU A 1 81 ? 2.708 -0.735 -5.818 1.00 84.31 81 GLU A CA 1
ATOM 693 C C . GLU A 1 81 ? 4.005 -1.061 -5.079 1.00 84.31 81 GLU A C 1
ATOM 695 O O . GLU A 1 81 ? 4.624 -2.098 -5.322 1.00 84.31 81 GLU A O 1
ATOM 700 N N . LEU A 1 82 ? 4.400 -0.193 -4.142 1.00 84.12 82 LEU A N 1
ATOM 701 C CA . LEU A 1 82 ? 5.512 -0.479 -3.239 1.00 84.12 82 LEU A CA 1
ATOM 702 C C . LEU A 1 82 ? 5.209 -1.735 -2.418 1.00 84.12 82 LEU A C 1
ATOM 704 O O . LEU A 1 82 ? 4.117 -1.886 -1.866 1.00 84.12 82 LEU A O 1
ATOM 708 N N . GLN A 1 83 ? 6.194 -2.618 -2.294 1.00 80.06 83 GLN A N 1
ATOM 709 C CA . GLN A 1 83 ? 6.058 -3.832 -1.495 1.00 80.06 83 GLN A CA 1
ATOM 710 C C . GLN A 1 83 ? 5.817 -3.469 -0.021 1.00 80.06 83 GLN A C 1
ATOM 712 O O . GLN A 1 83 ? 6.525 -2.639 0.546 1.00 80.06 83 GLN A O 1
ATOM 717 N N . ARG A 1 84 ? 4.771 -4.056 0.575 1.00 72.25 84 ARG A N 1
ATOM 718 C CA . ARG A 1 84 ? 4.370 -3.820 1.976 1.00 72.25 84 ARG A CA 1
ATOM 719 C C . ARG A 1 84 ? 5.195 -4.623 2.971 1.00 72.25 84 ARG A C 1
ATOM 721 O O . ARG A 1 84 ? 5.393 -4.173 4.091 1.00 72.25 84 ARG A O 1
ATOM 728 N N . GLU A 1 85 ? 5.630 -5.805 2.554 1.00 66.00 85 GLU A N 1
ATOM 729 C CA . GLU A 1 85 ? 6.442 -6.710 3.352 1.00 66.00 85 GLU A CA 1
ATOM 730 C C . GLU A 1 85 ? 7.794 -6.844 2.674 1.00 66.00 85 GLU A C 1
ATOM 732 O O . GLU A 1 85 ? 7.904 -7.289 1.530 1.00 66.00 85 GLU A O 1
ATOM 737 N N . THR A 1 86 ? 8.832 -6.438 3.386 1.00 59.53 86 THR A N 1
ATOM 738 C CA . THR A 1 86 ? 10.202 -6.725 2.998 1.00 59.53 86 THR A CA 1
ATOM 739 C C . THR A 1 86 ? 10.529 -8.129 3.498 1.00 59.53 86 THR A C 1
ATOM 741 O O . THR A 1 86 ? 10.151 -8.503 4.608 1.00 59.53 86 THR A O 1
ATOM 744 N N . PHE A 1 87 ? 11.289 -8.918 2.732 1.00 53.53 87 PHE A N 1
ATOM 745 C CA . PHE A 1 87 ? 11.721 -10.277 3.120 1.00 53.53 87 PHE A CA 1
ATOM 746 C C . PHE A 1 87 ? 12.446 -10.361 4.483 1.00 53.53 87 PHE A C 1
ATOM 748 O O . PHE A 1 87 ? 12.720 -11.454 4.965 1.00 53.53 87 PHE A O 1
ATOM 755 N N . LEU A 1 88 ? 12.769 -9.231 5.111 1.00 57.50 88 LEU A N 1
ATOM 756 C CA . LEU A 1 88 ? 13.462 -9.133 6.393 1.00 57.50 88 LEU A CA 1
ATOM 757 C C . LEU A 1 88 ? 12.553 -8.722 7.563 1.00 57.50 88 LEU A C 1
ATOM 759 O O . LEU A 1 88 ? 13.043 -8.630 8.684 1.00 57.50 88 LEU A O 1
ATOM 763 N N . ASP A 1 89 ? 11.256 -8.489 7.341 1.00 62.19 89 ASP A N 1
ATOM 764 C CA . ASP A 1 89 ? 10.382 -7.927 8.382 1.00 62.19 89 ASP A CA 1
ATOM 765 C C . ASP A 1 89 ? 9.934 -8.954 9.434 1.00 62.19 89 ASP A C 1
ATOM 767 O O . ASP A 1 89 ? 9.611 -8.583 10.564 1.00 62.19 89 ASP A O 1
ATOM 771 N N . ASN A 1 90 ? 9.957 -10.252 9.112 1.00 63.97 90 ASN A N 1
ATOM 772 C CA . ASN A 1 90 ? 9.624 -11.317 10.058 1.00 63.97 90 ASN A CA 1
ATOM 773 C C . ASN A 1 90 ? 10.870 -12.129 10.454 1.00 63.97 90 ASN A C 1
ATOM 775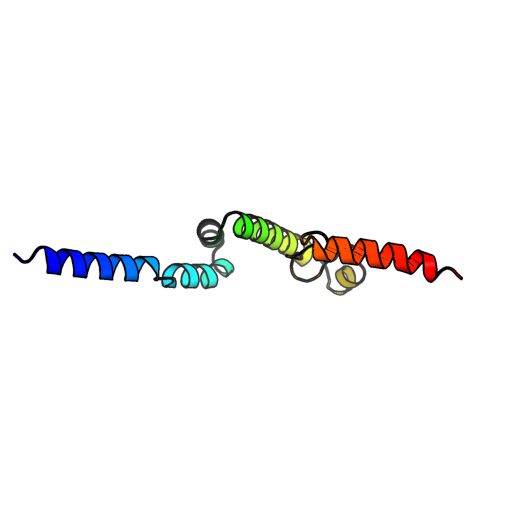 O O . ASN A 1 90 ? 11.705 -12.484 9.620 1.00 63.97 90 ASN A O 1
ATOM 779 N N . LYS A 1 91 ? 10.966 -12.483 11.741 1.00 67.69 91 LYS A N 1
ATOM 780 C CA . LYS A 1 91 ? 12.057 -13.289 12.311 1.00 67.69 91 LYS A CA 1
ATOM 781 C C . LYS A 1 91 ? 12.207 -14.634 11.591 1.00 67.69 91 LYS A C 1
ATOM 783 O O . LYS A 1 91 ? 13.323 -15.107 11.395 1.00 67.69 91 LYS A O 1
ATOM 788 N N . ASP A 1 92 ? 11.099 -15.216 11.146 1.00 71.81 92 ASP A N 1
ATOM 789 C CA . ASP A 1 92 ? 11.094 -16.476 10.398 1.00 71.81 92 ASP A CA 1
ATOM 790 C C . ASP A 1 92 ? 11.649 -16.328 8.976 1.00 71.81 92 ASP A C 1
ATOM 792 O O . ASP A 1 92 ? 12.330 -17.228 8.478 1.00 71.81 92 ASP A O 1
ATOM 796 N N . SER A 1 93 ? 11.446 -15.172 8.343 1.00 67.00 93 SER A N 1
ATOM 797 C CA . SER A 1 93 ? 12.033 -14.859 7.038 1.00 67.00 93 SER A CA 1
ATOM 798 C C . SER A 1 93 ? 13.551 -14.680 7.145 1.00 67.00 93 SER A C 1
ATOM 800 O O . SER A 1 93 ? 14.297 -15.160 6.293 1.00 67.00 93 SER A O 1
ATOM 802 N N . ILE A 1 94 ? 14.024 -14.101 8.255 1.00 73.88 94 ILE A N 1
ATOM 803 C CA . ILE A 1 94 ? 15.453 -14.012 8.582 1.00 73.88 94 ILE A CA 1
ATOM 804 C C . ILE A 1 94 ? 16.050 -15.410 8.809 1.00 73.88 94 ILE A C 1
ATOM 806 O O . ILE A 1 94 ? 17.099 -15.726 8.248 1.00 73.88 94 ILE A O 1
ATOM 810 N N . HIS A 1 95 ? 15.385 -16.279 9.580 1.00 78.56 95 HIS A N 1
ATOM 811 C CA . HIS A 1 95 ? 15.837 -17.664 9.764 1.00 78.56 95 HIS A CA 1
ATOM 812 C C . HIS A 1 95 ? 15.884 -18.435 8.441 1.00 78.56 95 HIS A C 1
ATOM 814 O O . HIS A 1 95 ? 16.838 -19.172 8.197 1.00 78.56 95 HIS A O 1
ATOM 820 N N . SER A 1 96 ? 14.894 -18.230 7.572 1.00 78.75 96 SER A N 1
ATOM 821 C CA . SER A 1 96 ? 14.842 -18.848 6.244 1.00 78.75 96 SER A CA 1
ATOM 822 C C . SER A 1 96 ? 15.989 -18.368 5.350 1.00 78.75 96 SER A C 1
ATOM 824 O O . SER A 1 96 ? 16.590 -19.174 4.644 1.00 78.75 96 SER A O 1
ATOM 826 N N . LEU A 1 97 ? 16.354 -17.083 5.424 1.00 80.94 97 LEU A N 1
ATOM 827 C CA . LEU A 1 97 ? 17.502 -16.530 4.704 1.00 80.94 97 LEU A CA 1
ATOM 828 C C . LEU A 1 97 ? 18.830 -17.109 5.210 1.00 80.94 97 LEU A C 1
ATOM 830 O O . LEU A 1 97 ? 19.667 -17.517 4.405 1.00 80.94 97 LEU A O 1
ATOM 834 N N . TYR A 1 98 ? 19.016 -17.199 6.530 1.00 82.88 98 TYR A N 1
ATOM 835 C CA . TYR A 1 98 ? 20.196 -17.844 7.112 1.00 82.88 98 TYR A CA 1
ATOM 836 C C . TYR A 1 98 ? 20.279 -19.324 6.738 1.00 82.88 98 TYR A C 1
ATOM 838 O O . TYR A 1 98 ? 21.360 -19.815 6.421 1.00 82.88 98 TYR A O 1
ATOM 846 N N . PHE A 1 99 ? 19.146 -20.026 6.729 1.00 84.31 99 PHE A N 1
ATOM 847 C CA . PHE A 1 99 ? 19.079 -21.412 6.286 1.00 84.31 99 PHE A CA 1
ATOM 848 C C . PHE A 1 99 ? 19.468 -21.547 4.812 1.00 84.31 99 PHE A C 1
ATOM 850 O O . PHE A 1 99 ? 20.320 -22.367 4.490 1.00 84.31 99 PHE A O 1
ATOM 857 N N . LEU A 1 100 ? 18.917 -20.714 3.924 1.00 84.88 100 LEU A N 1
ATOM 858 C CA . LEU A 1 100 ? 19.269 -20.717 2.503 1.00 84.88 100 LEU A CA 1
ATOM 859 C C . LEU A 1 100 ? 20.765 -20.445 2.292 1.00 84.88 100 LEU A C 1
ATOM 861 O O . LEU A 1 100 ? 21.411 -21.140 1.511 1.00 84.88 100 LEU A O 1
ATOM 865 N N . PHE A 1 101 ? 21.328 -19.482 3.025 1.00 85.12 101 PHE A N 1
ATOM 866 C CA . PHE A 1 101 ? 22.757 -19.179 3.004 1.00 85.12 101 PHE A CA 1
ATOM 867 C C . PHE A 1 101 ? 23.602 -20.384 3.437 1.00 85.12 101 PHE A C 1
ATOM 869 O O . PHE A 1 101 ? 24.516 -20.780 2.718 1.00 85.12 101 PHE A O 1
ATOM 876 N N . VAL A 1 102 ? 23.267 -21.023 4.559 1.00 86.94 102 VAL A N 1
ATOM 877 C CA . VAL A 1 102 ? 23.953 -22.238 5.023 1.00 86.94 102 VAL A CA 1
ATOM 878 C C . VAL A 1 102 ? 23.821 -23.373 4.005 1.00 86.94 102 VAL A C 1
ATOM 880 O O . VAL A 1 102 ? 24.820 -23.991 3.658 1.00 86.94 102 VAL A O 1
ATOM 883 N N . MET A 1 103 ? 22.628 -23.613 3.458 1.00 85.06 103 MET A N 1
ATOM 884 C CA . MET A 1 103 ? 22.400 -24.655 2.452 1.00 85.06 103 MET A CA 1
ATOM 885 C C . MET A 1 103 ? 23.168 -24.385 1.154 1.00 85.06 103 MET A C 1
ATOM 887 O O . MET A 1 103 ? 23.710 -25.313 0.564 1.00 85.06 103 MET A O 1
ATOM 891 N N . SER A 1 104 ? 23.301 -23.122 0.737 1.00 83.69 104 SER A N 1
ATOM 892 C CA . SER A 1 104 ? 24.101 -22.739 -0.437 1.00 83.69 104 SER A CA 1
ATOM 893 C C . SER A 1 104 ? 25.589 -23.079 -0.306 1.00 83.69 104 SER A C 1
ATOM 895 O O . SER A 1 104 ? 26.248 -23.313 -1.316 1.00 83.69 104 SER A O 1
ATOM 897 N N . LEU A 1 105 ? 26.115 -23.168 0.924 1.00 81.75 105 LEU A N 1
ATOM 898 C CA . LEU A 1 105 ? 27.484 -23.627 1.169 1.00 81.75 105 LEU A CA 1
ATOM 899 C C . LEU A 1 105 ? 27.634 -25.132 0.909 1.00 81.75 105 LEU A C 1
ATOM 901 O O . LEU A 1 105 ? 28.719 -25.565 0.539 1.00 81.75 105 LEU A O 1
ATOM 905 N N . PHE A 1 106 ? 26.555 -25.906 1.055 1.00 81.00 106 PHE A N 1
ATOM 906 C CA . PHE A 1 106 ? 26.520 -27.346 0.777 1.00 81.00 106 PHE A CA 1
ATOM 907 C C . PHE A 1 106 ? 26.173 -27.680 -0.680 1.00 81.00 106 PHE A C 1
ATOM 909 O O . PHE A 1 106 ? 26.457 -28.780 -1.130 1.00 81.00 106 PHE A O 1
ATOM 916 N N . PHE A 1 107 ? 25.596 -26.738 -1.435 1.00 66.12 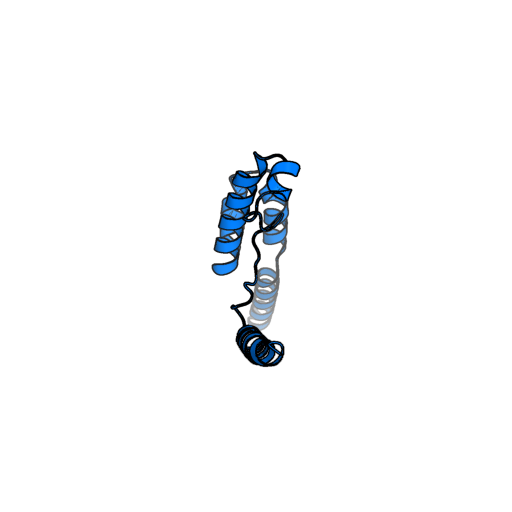107 PHE A N 1
ATOM 917 C CA . PHE A 1 107 ? 25.416 -26.860 -2.890 1.00 66.12 107 PHE A CA 1
ATOM 918 C C . PHE A 1 107 ? 26.676 -26.504 -3.689 1.00 66.12 107 PHE A C 1
ATOM 920 O O . PHE A 1 107 ? 26.661 -26.538 -4.918 1.00 66.12 107 PHE A O 1
ATOM 927 N N . LYS A 1 108 ? 27.760 -26.133 -3.002 1.00 57.06 108 LYS A N 1
ATOM 928 C CA . LYS A 1 108 ? 29.062 -25.845 -3.595 1.00 57.06 108 LYS A CA 1
ATOM 929 C C . LYS A 1 108 ? 29.943 -27.100 -3.552 1.00 57.06 108 LYS A C 1
ATOM 931 O O . LYS A 1 108 ? 30.989 -27.095 -2.910 1.00 57.06 108 LYS A O 1
ATOM 936 N N . GLU A 1 109 ? 29.494 -28.148 -4.238 1.00 50.34 109 GLU A N 1
ATOM 937 C CA . GLU A 1 109 ? 30.305 -29.284 -4.707 1.00 50.34 109 GLU A CA 1
ATOM 938 C C . GLU A 1 109 ? 30.109 -29.457 -6.215 1.00 50.34 109 GLU A C 1
ATOM 940 O O . GLU A 1 109 ? 28.943 -29.404 -6.671 1.00 50.34 109 GLU A O 1
#

Foldseek 3Di:
DDVVVVVVVVVVVVVVVVPPCVVLVVLVVCVVPDVVSVVVNLVVDDPLVSVQVVVFVVVQVVPVPDDPVVLVPDPPNPDNGDDPDDCPPDPVSVVVVVVVVVVVVVVPD

pLDDT: mean 78.95, std 8.49, range [50.28, 89.0]

Radius of gyration: 23.66 Å; chains: 1; bounding box: 67×47×57 Å

Secondary structure (DSSP, 8-state):
--HHHHHHHHHHHHHHHHT--HHHHHHHHHTTT-HHHHHHHHHHS-HHHHHHHHHHHHHHHHHTTS-HHHHHH-TT---SS--SS-TTSSHHHHHHHHHHHHHHHHS--

Sequence (109 aa):
MNLDELSRKLNKVDDSLKNDKSYEKIIENLKEYDPRIKNEYYNSLKPSEREYQKRNDEYKRLVEGFSQAYLDFCEWYVGPELQRETFLDNKDSIHSLYFLFVMSLFFKE